Protein AF-A0A948QZ05-F1 (afdb_monomer_lite)

Sequence (61 aa):
MYNWSTDEEKLKRNYPQEYQKWRLLQLINYGLDGEKIDCKLLKKHWPEIRKEILDKKIKEY

Structure (mmCIF, N/CA/C/O backbone):
data_AF-A0A948QZ05-F1
#
_entry.id   AF-A0A948QZ05-F1
#
loop_
_atom_site.group_PDB
_atom_site.id
_atom_site.type_symbol
_atom_site.label_atom_id
_atom_site.label_alt_id
_atom_site.label_comp_id
_atom_site.label_asym_id
_atom_site.label_entity_id
_atom_site.label_seq_id
_atom_site.pdbx_PDB_ins_code
_atom_site.Cartn_x
_atom_site.Cartn_y
_atom_site.Cartn_z
_atom_site.occupancy
_atom_site.B_iso_or_equiv
_atom_site.auth_seq_id
_atom_site.auth_comp_id
_atom_site.auth_asym_id
_atom_site.auth_atom_id
_atom_site.pdbx_PDB_model_num
ATOM 1 N N . MET A 1 1 ? -10.030 -4.525 -11.421 1.00 48.97 1 MET A N 1
ATOM 2 C CA . MET A 1 1 ? -10.062 -3.773 -12.700 1.00 48.97 1 MET A CA 1
ATOM 3 C C . MET A 1 1 ? -9.769 -4.746 -13.831 1.00 48.97 1 MET A C 1
ATOM 5 O O . MET A 1 1 ? -8.781 -5.454 -13.740 1.00 48.97 1 MET A O 1
ATOM 9 N N . TYR A 1 2 ? -10.618 -4.821 -14.856 1.00 29.06 2 TYR A N 1
ATOM 10 C CA . TYR A 1 2 ? -10.611 -5.916 -15.842 1.00 29.06 2 TYR A CA 1
ATOM 11 C C . TYR A 1 2 ? -9.588 -5.778 -16.998 1.00 29.06 2 TYR A C 1
ATOM 13 O O . TYR A 1 2 ? -9.595 -6.623 -17.881 1.00 29.06 2 TYR A O 1
ATOM 21 N N . ASN A 1 3 ? -8.708 -4.760 -17.005 1.00 33.97 3 ASN A N 1
ATOM 22 C CA . ASN A 1 3 ? -7.848 -4.434 -18.165 1.00 33.97 3 ASN A CA 1
ATOM 23 C C . ASN A 1 3 ? -6.360 -4.141 -17.856 1.00 33.97 3 ASN A C 1
ATOM 25 O O . ASN A 1 3 ? -5.679 -3.552 -18.690 1.00 33.97 3 ASN A O 1
ATOM 29 N N . TRP A 1 4 ? -5.817 -4.547 -16.706 1.00 52.25 4 TRP A N 1
ATOM 30 C CA . T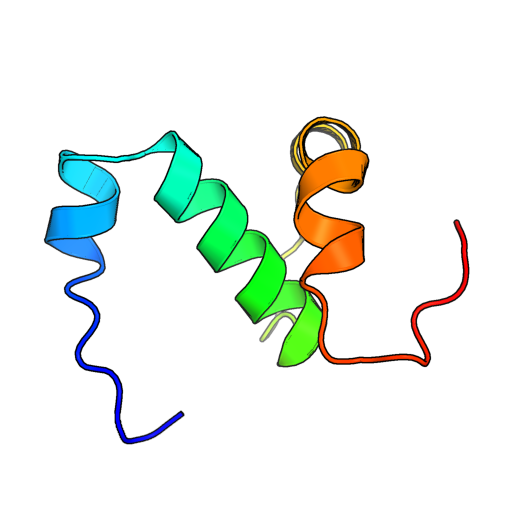RP A 1 4 ? -4.360 -4.539 -16.507 1.00 52.25 4 TRP A CA 1
ATOM 31 C C . TRP A 1 4 ? -3.892 -5.931 -16.112 1.00 52.25 4 TRP A C 1
ATOM 33 O O . TRP A 1 4 ? -3.970 -6.314 -14.949 1.00 52.25 4 TRP A O 1
ATOM 43 N N . SER A 1 5 ? -3.367 -6.677 -17.082 1.00 58.50 5 SER A N 1
ATOM 44 C CA . SER A 1 5 ? -2.497 -7.825 -16.819 1.00 58.50 5 SER A CA 1
ATOM 45 C C . SER A 1 5 ? -1.151 -7.309 -16.304 1.00 58.50 5 SER A C 1
ATOM 47 O O . SER A 1 5 ? -0.129 -7.407 -16.978 1.00 58.50 5 SER A O 1
ATOM 49 N N . THR A 1 6 ? -1.142 -6.661 -15.139 1.00 64.38 6 THR A N 1
ATOM 50 C CA . THR A 1 6 ? 0.102 -6.432 -14.411 1.00 64.38 6 THR A CA 1
ATOM 51 C C . THR A 1 6 ? 0.536 -7.799 -13.908 1.00 64.38 6 THR A C 1
ATOM 53 O O . THR A 1 6 ? -0.138 -8.380 -13.063 1.00 64.38 6 THR A O 1
ATOM 56 N N . ASP A 1 7 ? 1.625 -8.334 -14.462 1.00 77.69 7 ASP A N 1
ATOM 57 C CA . ASP A 1 7 ? 2.253 -9.566 -13.980 1.00 77.69 7 ASP A CA 1
ATOM 58 C C . ASP A 1 7 ? 2.706 -9.356 -12.521 1.00 77.69 7 ASP A C 1
ATOM 60 O O . ASP A 1 7 ? 3.852 -8.973 -12.266 1.00 77.69 7 ASP A O 1
ATOM 64 N N . GLU A 1 8 ? 1.810 -9.583 -11.552 1.00 76.50 8 GLU A N 1
ATOM 65 C CA . GLU A 1 8 ? 2.085 -9.423 -10.116 1.00 76.50 8 GLU A CA 1
ATOM 66 C C . GLU A 1 8 ? 3.320 -10.221 -9.706 1.00 76.50 8 GLU A C 1
ATOM 68 O O . GLU A 1 8 ? 4.141 -9.738 -8.930 1.00 76.50 8 GLU A O 1
ATOM 73 N N . GLU A 1 9 ? 3.510 -11.409 -10.281 1.00 80.12 9 GLU A N 1
ATOM 74 C CA . GLU A 1 9 ? 4.679 -12.244 -10.014 1.00 80.12 9 GLU A CA 1
ATOM 75 C C . GLU A 1 9 ? 5.988 -11.589 -10.471 1.00 80.12 9 GLU A C 1
ATOM 77 O O . GLU A 1 9 ? 6.979 -11.607 -9.734 1.00 80.12 9 GLU A O 1
ATOM 82 N N . LYS A 1 10 ? 6.002 -10.960 -11.655 1.00 80.94 10 LYS A N 1
ATOM 83 C CA . LYS A 1 10 ? 7.182 -10.237 -12.154 1.00 80.94 10 LYS A CA 1
ATOM 84 C C . LYS A 1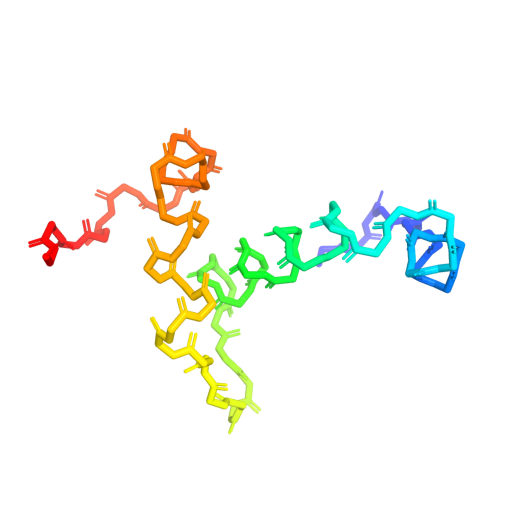 10 ? 7.420 -8.963 -11.357 1.00 80.94 10 LYS A C 1
ATOM 86 O O . LYS A 1 10 ? 8.568 -8.670 -11.037 1.00 80.94 10 LYS A O 1
ATOM 91 N N . LEU A 1 11 ? 6.363 -8.236 -10.995 1.00 81.50 11 LEU A N 1
ATOM 9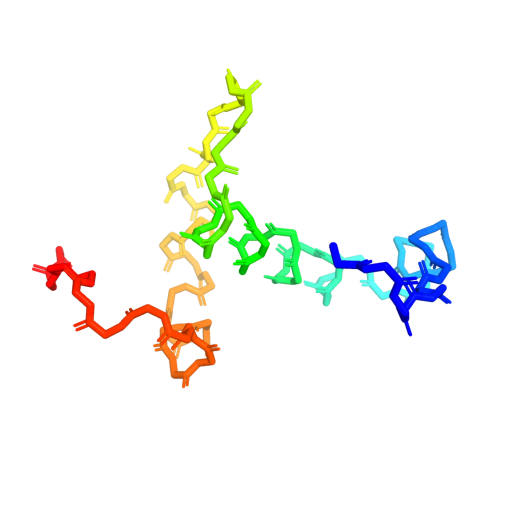2 C CA . LEU A 1 11 ? 6.472 -7.023 -10.186 1.00 81.50 11 LEU A CA 1
ATOM 93 C C . LEU A 1 11 ? 7.002 -7.349 -8.786 1.00 81.50 11 LEU A C 1
ATOM 95 O O . LEU A 1 11 ? 7.932 -6.710 -8.310 1.00 81.50 11 LEU A O 1
ATOM 99 N N . LYS A 1 12 ? 6.488 -8.409 -8.161 1.00 81.94 12 LYS A N 1
ATOM 100 C CA . LYS A 1 12 ? 6.948 -8.892 -6.858 1.00 81.94 12 LYS A CA 1
ATOM 101 C C . LYS A 1 12 ? 8.401 -9.363 -6.899 1.00 81.94 12 LYS A C 1
ATOM 103 O O . LYS A 1 12 ? 9.139 -9.115 -5.948 1.00 81.94 12 LYS A O 1
ATOM 108 N N . ARG A 1 13 ? 8.815 -10.037 -7.980 1.00 84.56 13 ARG A N 1
ATOM 109 C CA . ARG A 1 13 ? 10.182 -10.555 -8.136 1.00 84.56 13 ARG A CA 1
ATOM 110 C C . ARG A 1 13 ? 11.196 -9.454 -8.448 1.00 84.56 13 ARG A C 1
ATOM 112 O O . ARG A 1 13 ? 12.265 -9.446 -7.849 1.00 84.56 13 ARG A O 1
ATOM 119 N N . ASN A 1 14 ? 10.872 -8.554 -9.369 1.00 86.00 14 ASN A N 1
ATOM 120 C CA . ASN A 1 14 ? 11.823 -7.568 -9.880 1.00 86.00 14 ASN A CA 1
ATOM 121 C C . ASN A 1 14 ? 11.794 -6.261 -9.075 1.00 86.00 14 ASN A C 1
ATOM 123 O O . ASN A 1 14 ? 12.831 -5.624 -8.913 1.00 86.00 14 ASN A O 1
ATOM 127 N N . TYR A 1 15 ? 10.628 -5.884 -8.538 1.00 85.38 15 TYR A N 1
ATOM 128 C CA . TYR A 1 15 ? 10.387 -4.595 -7.884 1.00 85.38 15 TYR A CA 1
ATOM 129 C C . TYR A 1 15 ? 9.550 -4.755 -6.601 1.00 85.38 15 TYR A C 1
ATOM 131 O O . TYR A 1 15 ? 8.432 -4.242 -6.494 1.00 85.38 15 TYR A O 1
ATOM 139 N N . PRO A 1 16 ? 10.077 -5.444 -5.573 1.00 84.44 16 PRO A N 1
ATOM 140 C CA . PRO A 1 16 ? 9.323 -5.764 -4.358 1.00 84.44 16 PRO A CA 1
ATOM 141 C C . PRO A 1 16 ? 8.846 -4.526 -3.581 1.00 84.44 16 PRO A C 1
ATOM 143 O O . PRO A 1 16 ? 7.848 -4.599 -2.863 1.00 84.44 16 PRO A O 1
ATOM 146 N N . GLN A 1 17 ? 9.542 -3.392 -3.706 1.00 83.06 17 GLN A N 1
ATOM 147 C CA . GLN A 1 17 ? 9.136 -2.125 -3.088 1.00 83.06 17 GLN A CA 1
ATOM 148 C C . GLN A 1 17 ? 7.962 -1.471 -3.827 1.00 83.06 17 GLN A C 1
ATOM 150 O O . GLN A 1 17 ? 7.029 -0.984 -3.192 1.00 83.06 17 GLN A O 1
ATOM 155 N N . GLU A 1 18 ? 7.976 -1.487 -5.159 1.00 83.12 18 GLU A N 1
ATOM 156 C CA . GLU A 1 18 ? 6.884 -0.949 -5.978 1.00 83.12 18 GLU A CA 1
ATOM 157 C C . GLU A 1 18 ? 5.641 -1.828 -5.876 1.00 83.12 18 GLU A C 1
ATOM 159 O O . GLU A 1 18 ? 4.537 -1.310 -5.735 1.00 83.12 18 GLU A O 1
ATOM 164 N N . TYR A 1 19 ? 5.822 -3.151 -5.812 1.00 86.25 19 TYR A N 1
ATOM 165 C CA . TYR A 1 19 ? 4.741 -4.090 -5.521 1.00 86.25 19 TYR A CA 1
ATOM 166 C C . TYR A 1 19 ? 4.038 -3.759 -4.196 1.00 86.25 19 TYR A C 1
ATOM 168 O O . TYR A 1 19 ? 2.811 -3.741 -4.138 1.00 86.25 19 TYR A O 1
ATOM 176 N N . GLN A 1 20 ? 4.790 -3.440 -3.135 1.00 84.81 20 GLN A N 1
ATOM 177 C CA . GLN A 1 20 ? 4.202 -3.051 -1.848 1.00 84.81 20 GLN A CA 1
ATOM 178 C C . GLN A 1 20 ? 3.381 -1.762 -1.950 1.00 84.81 20 GLN A C 1
ATOM 180 O O . GLN A 1 20 ? 2.262 -1.715 -1.440 1.00 84.81 20 GLN A O 1
ATOM 185 N N . LYS A 1 21 ? 3.896 -0.735 -2.638 1.00 84.88 21 LYS A N 1
ATOM 186 C CA . LYS A 1 21 ? 3.157 0.516 -2.877 1.00 84.88 21 LYS A CA 1
ATOM 187 C C . LYS A 1 21 ? 1.884 0.272 -3.679 1.00 84.88 21 LYS A C 1
ATOM 189 O O . LYS A 1 21 ? 0.813 0.718 -3.275 1.00 84.88 21 LYS A O 1
ATOM 194 N N . TRP A 1 22 ? 1.994 -0.474 -4.776 1.00 84.62 22 TRP A N 1
ATOM 195 C CA . TRP A 1 22 ? 0.868 -0.830 -5.629 1.00 84.62 22 TRP A CA 1
ATOM 196 C C . TRP A 1 22 ? -0.195 -1.611 -4.853 1.00 84.62 22 TRP A C 1
ATOM 198 O O . TRP A 1 22 ? -1.374 -1.269 -4.919 1.00 84.62 22 TRP A O 1
ATOM 208 N N . ARG A 1 23 ? 0.208 -2.594 -4.037 1.00 83.75 23 ARG A N 1
ATOM 209 C CA . ARG A 1 23 ? -0.713 -3.366 -3.196 1.00 83.75 23 ARG A CA 1
ATOM 210 C C . ARG A 1 23 ? -1.418 -2.475 -2.177 1.00 83.75 23 ARG A C 1
ATOM 212 O O . ARG A 1 23 ? -2.632 -2.574 -2.044 1.00 83.75 23 ARG A O 1
ATOM 219 N N . LEU A 1 24 ? -0.695 -1.576 -1.503 1.00 84.69 24 LEU A N 1
ATOM 220 C CA . LEU A 1 24 ? -1.300 -0.599 -0.591 1.00 84.69 24 LEU A CA 1
ATOM 221 C C . LEU A 1 24 ? -2.317 0.289 -1.321 1.00 84.69 24 LEU A C 1
ATOM 223 O O . LEU A 1 24 ? -3.428 0.454 -0.831 1.00 84.69 24 LEU A O 1
ATOM 227 N N . LEU A 1 25 ? -1.983 0.806 -2.507 1.00 83.12 25 LEU A N 1
ATOM 228 C CA . LEU A 1 25 ? -2.900 1.604 -3.327 1.00 83.12 25 LEU A CA 1
ATOM 229 C C . LEU A 1 25 ? -4.152 0.820 -3.729 1.00 83.12 25 LEU A C 1
ATOM 231 O O . LEU A 1 25 ? -5.250 1.364 -3.655 1.00 83.12 25 LEU A O 1
ATOM 235 N N . GLN A 1 26 ? -4.013 -0.442 -4.139 1.00 81.69 26 GLN A N 1
ATOM 236 C CA . GLN A 1 26 ? -5.163 -1.287 -4.468 1.00 81.69 26 GLN A CA 1
ATOM 237 C C . GLN A 1 26 ? -6.056 -1.509 -3.245 1.00 81.69 26 GLN A C 1
ATOM 239 O O . GLN A 1 26 ? -7.260 -1.289 -3.332 1.00 81.69 26 GLN A O 1
ATOM 244 N N . LEU A 1 27 ? -5.465 -1.863 -2.101 1.00 81.75 27 LEU A N 1
ATOM 245 C CA . LEU A 1 27 ? -6.193 -2.095 -0.851 1.00 81.75 27 LEU A CA 1
ATOM 246 C C . LEU A 1 27 ? -6.921 -0.838 -0.357 1.00 81.75 27 LEU A C 1
ATOM 248 O O . LEU A 1 27 ? -8.040 -0.920 0.140 1.00 81.75 27 LEU A O 1
ATOM 252 N N . ILE A 1 28 ? -6.293 0.330 -0.499 1.00 80.00 28 ILE A N 1
ATOM 253 C CA . ILE A 1 28 ? -6.876 1.611 -0.094 1.00 80.00 28 ILE A CA 1
ATOM 254 C C . ILE A 1 28 ? -8.013 2.030 -1.038 1.00 80.00 28 ILE A C 1
ATOM 256 O O . ILE A 1 28 ? -9.044 2.498 -0.564 1.00 80.00 28 ILE A O 1
ATOM 260 N N . ASN A 1 29 ? -7.838 1.878 -2.356 1.00 78.44 29 ASN A N 1
ATOM 261 C CA . ASN A 1 29 ? -8.824 2.332 -3.344 1.00 78.44 29 ASN A CA 1
ATOM 262 C C . ASN A 1 29 ? -10.012 1.372 -3.497 1.00 78.44 29 ASN A C 1
ATOM 264 O O . ASN A 1 29 ? -11.138 1.821 -3.684 1.00 78.44 29 ASN A O 1
ATOM 268 N N . TYR A 1 30 ? -9.767 0.061 -3.465 1.00 76.62 30 TYR A N 1
ATOM 269 C CA . TYR A 1 30 ? -10.776 -0.960 -3.772 1.00 76.62 30 TYR A CA 1
ATOM 270 C C . TYR A 1 30 ? -11.247 -1.740 -2.546 1.00 76.62 30 TYR A C 1
ATOM 272 O O . TYR A 1 30 ? -12.199 -2.510 -2.637 1.00 76.62 30 TYR A O 1
ATOM 280 N N . GLY A 1 31 ? -10.640 -1.486 -1.388 1.00 68.44 31 GLY A N 1
ATOM 281 C CA . GLY A 1 31 ? -11.004 -2.129 -0.140 1.00 68.44 31 GLY A CA 1
ATOM 282 C C . GLY A 1 31 ? -10.201 -3.394 0.130 1.00 68.44 31 GLY A C 1
ATOM 283 O O . GLY A 1 31 ? -9.490 -3.936 -0.713 1.00 68.44 31 GLY A O 1
ATOM 284 N N . LEU A 1 32 ? -10.300 -3.828 1.382 1.00 64.31 32 LEU A N 1
ATOM 285 C CA . LEU A 1 32 ? -9.408 -4.814 1.972 1.00 64.31 32 LEU A CA 1
ATOM 286 C C . LEU A 1 32 ? -9.764 -6.270 1.670 1.00 64.31 32 LEU A C 1
ATOM 288 O O . LEU A 1 32 ? -8.967 -7.130 2.008 1.00 64.31 32 LEU A O 1
ATOM 292 N N . ASP A 1 33 ? -10.940 -6.570 1.117 1.00 64.06 33 ASP A N 1
ATOM 293 C CA . ASP A 1 33 ? -11.458 -7.945 0.944 1.00 64.06 33 ASP A CA 1
ATOM 294 C C . ASP A 1 33 ? -11.282 -8.852 2.196 1.00 64.06 33 ASP A C 1
ATOM 296 O O . ASP A 1 33 ? -11.221 -10.073 2.115 1.00 64.06 33 ASP A O 1
ATOM 300 N N . GLY A 1 34 ? -11.178 -8.249 3.393 1.00 63.72 34 GLY A N 1
ATOM 301 C CA . GLY A 1 34 ? -10.907 -8.934 4.666 1.00 63.72 34 GLY A CA 1
ATOM 302 C C . GLY A 1 34 ? -9.438 -8.978 5.127 1.00 63.72 34 GLY A C 1
ATOM 303 O O . GLY A 1 34 ? -9.175 -9.403 6.253 1.00 63.72 34 GLY A O 1
ATOM 304 N N . GLU A 1 35 ? -8.477 -8.508 4.333 1.00 69.00 35 GLU A N 1
ATOM 305 C CA . GLU A 1 35 ? -7.072 -8.373 4.735 1.00 69.00 35 GLU A CA 1
ATOM 306 C C . GLU A 1 35 ? -6.848 -7.172 5.675 1.0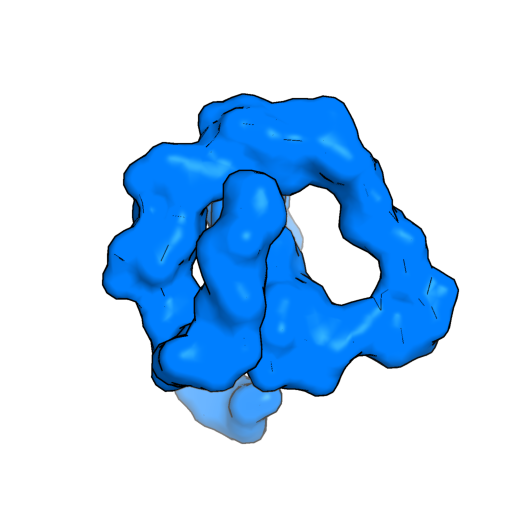0 69.00 35 GLU A C 1
ATOM 308 O O . GLU A 1 35 ? -7.575 -6.182 5.660 1.00 69.00 35 GLU A O 1
ATOM 313 N N . LYS A 1 36 ? -5.823 -7.229 6.533 1.00 75.31 36 LYS A N 1
ATOM 314 C CA . LYS A 1 36 ? -5.422 -6.090 7.377 1.00 75.31 36 LYS A CA 1
ATOM 315 C C . LYS A 1 36 ? -4.213 -5.402 6.755 1.00 75.31 36 LYS A C 1
ATOM 317 O O . LYS A 1 36 ? -3.204 -6.051 6.499 1.00 75.31 36 LYS A O 1
ATOM 322 N N . ILE A 1 37 ? -4.287 -4.083 6.568 1.00 77.69 37 ILE A N 1
ATOM 323 C CA . ILE A 1 37 ? -3.116 -3.285 6.186 1.00 77.69 37 ILE A CA 1
ATOM 324 C C . ILE A 1 37 ? -2.154 -3.225 7.371 1.00 77.69 37 ILE A C 1
ATOM 326 O O . ILE A 1 37 ? -2.543 -2.880 8.489 1.00 77.69 37 ILE A O 1
ATOM 330 N N . ASP A 1 38 ? -0.881 -3.514 7.115 1.00 83.50 38 ASP A N 1
ATOM 331 C CA . ASP A 1 38 ? 0.165 -3.271 8.097 1.00 83.50 38 ASP A CA 1
ATOM 332 C C . ASP A 1 38 ? 0.381 -1.760 8.269 1.00 83.50 38 ASP A C 1
ATOM 334 O O . ASP A 1 38 ? 0.872 -1.062 7.377 1.00 83.50 38 ASP A O 1
ATOM 338 N N . CYS A 1 39 ? 0.009 -1.239 9.438 1.00 80.31 39 CYS A N 1
ATOM 339 C CA . CYS A 1 39 ? 0.089 0.190 9.730 1.00 80.31 39 CYS A CA 1
ATOM 340 C C . CYS A 1 39 ? 1.522 0.743 9.695 1.00 80.31 39 CYS A C 1
ATOM 342 O O . CYS A 1 39 ? 1.698 1.936 9.440 1.00 80.31 39 CYS A O 1
ATOM 344 N N . LYS A 1 40 ? 2.554 -0.071 9.966 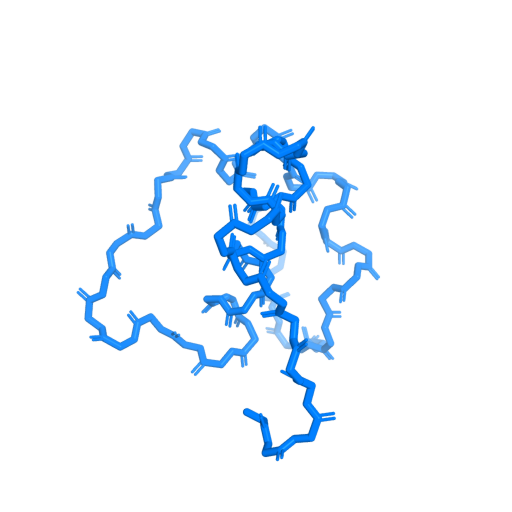1.00 85.12 40 LYS A N 1
ATOM 345 C CA . LYS A 1 40 ? 3.950 0.394 9.921 1.00 85.12 40 LYS A CA 1
ATOM 346 C C . LYS A 1 40 ? 4.383 0.592 8.475 1.00 85.12 40 LYS A C 1
ATOM 348 O O . LYS A 1 40 ? 4.969 1.625 8.151 1.00 85.12 40 LYS A O 1
ATOM 353 N N . LEU A 1 41 ? 4.051 -0.367 7.612 1.00 82.12 41 LEU A N 1
ATOM 354 C CA . LEU A 1 41 ? 4.305 -0.288 6.178 1.00 82.12 41 LEU A CA 1
ATOM 355 C C . LEU A 1 41 ? 3.549 0.883 5.547 1.00 82.12 41 LEU A C 1
ATOM 357 O O . LEU A 1 41 ? 4.126 1.658 4.783 1.00 82.12 41 LEU A O 1
ATOM 361 N N . LEU A 1 42 ? 2.282 1.047 5.937 1.00 83.56 42 LEU A N 1
ATOM 362 C CA . LEU A 1 42 ? 1.446 2.146 5.483 1.00 83.56 42 LEU A CA 1
ATOM 363 C C . LEU A 1 42 ? 2.070 3.487 5.853 1.00 83.56 42 LEU A C 1
ATOM 365 O O . LEU A 1 42 ? 2.297 4.291 4.963 1.00 83.56 42 LEU A O 1
ATOM 369 N N . LYS A 1 43 ? 2.423 3.715 7.125 1.00 84.00 43 LYS A N 1
ATOM 370 C CA . LYS A 1 43 ? 3.057 4.971 7.563 1.00 84.00 43 LYS A CA 1
ATOM 371 C C . LYS A 1 43 ? 4.368 5.258 6.833 1.00 84.00 43 LYS A C 1
ATOM 373 O O . LYS A 1 43 ? 4.645 6.413 6.526 1.00 84.00 43 LYS A O 1
ATOM 378 N N . LYS A 1 44 ? 5.158 4.222 6.541 1.00 86.50 44 LYS A N 1
ATOM 379 C CA . LYS A 1 44 ? 6.427 4.358 5.818 1.00 86.50 44 LYS A CA 1
ATOM 380 C C . LYS A 1 44 ? 6.226 4.861 4.387 1.00 86.50 44 LYS A C 1
ATOM 382 O O . LYS A 1 44 ? 6.970 5.731 3.949 1.00 86.50 44 LYS A O 1
ATOM 387 N N . HIS A 1 45 ? 5.231 4.330 3.679 1.00 84.19 45 HIS A N 1
ATOM 388 C CA . HIS A 1 45 ? 4.970 4.669 2.276 1.00 84.19 45 HIS A CA 1
ATOM 389 C C . HIS A 1 45 ? 3.873 5.724 2.083 1.00 84.19 45 HIS A C 1
ATOM 391 O O . HIS A 1 45 ? 3.695 6.219 0.973 1.00 84.19 45 HIS A O 1
ATOM 397 N N . TRP A 1 46 ? 3.189 6.128 3.158 1.00 84.56 46 TRP A N 1
ATOM 398 C CA . TRP A 1 46 ? 2.138 7.147 3.182 1.00 84.56 46 TRP A CA 1
ATOM 399 C C . TRP A 1 46 ? 2.474 8.430 2.413 1.00 84.56 46 TRP A C 1
ATOM 401 O O . TRP A 1 46 ? 1.660 8.826 1.579 1.00 84.56 46 TRP A O 1
ATOM 411 N N . PRO A 1 47 ? 3.641 9.081 2.613 1.00 83.81 47 PRO A N 1
ATOM 412 C CA . PRO A 1 47 ? 3.951 10.329 1.908 1.00 83.81 47 PRO A CA 1
ATOM 413 C C . PRO A 1 47 ? 4.062 10.164 0.385 1.00 83.81 47 PRO A C 1
ATOM 415 O O . PRO A 1 47 ? 3.870 11.135 -0.350 1.00 83.81 47 PRO A O 1
ATOM 418 N N . GLU A 1 48 ? 4.363 8.955 -0.087 1.00 82.88 48 GLU A N 1
ATOM 419 C CA . GLU A 1 48 ? 4.479 8.633 -1.508 1.00 82.88 48 GLU A CA 1
ATOM 420 C C . GLU A 1 48 ? 3.108 8.263 -2.081 1.00 82.88 48 GLU A C 1
ATOM 422 O O . GLU A 1 48 ? 2.651 8.882 -3.039 1.00 82.88 48 GLU A O 1
ATOM 427 N N . ILE A 1 49 ? 2.408 7.321 -1.440 1.00 80.69 49 ILE A N 1
ATOM 428 C CA . ILE A 1 49 ? 1.138 6.796 -1.955 1.00 80.69 49 ILE A CA 1
ATOM 429 C C . ILE A 1 49 ? -0.005 7.799 -1.827 1.00 80.69 49 ILE A C 1
ATOM 431 O O . ILE A 1 49 ? -0.883 7.803 -2.678 1.00 80.69 49 ILE A O 1
ATOM 435 N N . ARG A 1 50 ? -0.004 8.687 -0.819 1.00 80.12 50 ARG A N 1
ATOM 436 C CA . ARG A 1 50 ? -1.118 9.620 -0.572 1.00 80.12 50 ARG A CA 1
ATOM 437 C C . ARG A 1 50 ? -1.431 10.512 -1.778 1.00 80.12 50 ARG A C 1
ATOM 439 O O . ARG A 1 50 ? -2.574 10.923 -1.948 1.00 80.12 50 ARG A O 1
ATOM 446 N N . LYS A 1 51 ? -0.432 10.803 -2.613 1.00 78.56 51 LYS A N 1
ATOM 447 C CA . LYS A 1 51 ? -0.596 11.598 -3.840 1.00 78.56 51 LYS A CA 1
ATOM 448 C C . LYS A 1 51 ? -1.227 10.808 -4.989 1.00 78.56 51 LYS A C 1
ATOM 450 O O . LYS A 1 51 ? -1.816 11.414 -5.874 1.00 78.56 51 LYS A O 1
ATOM 455 N N . GLU A 1 52 ? -1.083 9.487 -4.974 1.00 77.25 52 GLU A N 1
ATOM 456 C CA . GLU A 1 52 ? -1.546 8.573 -6.024 1.00 77.25 52 GLU A CA 1
ATOM 457 C C . GLU A 1 52 ? -2.901 7.926 -5.706 1.00 77.25 52 GLU A C 1
ATOM 459 O O . GLU A 1 52 ? -3.496 7.270 -6.562 1.00 77.25 52 GLU A O 1
ATOM 464 N N . ILE A 1 53 ? -3.410 8.095 -4.482 1.00 77.62 53 ILE A N 1
ATOM 465 C CA . ILE A 1 53 ? -4.732 7.593 -4.115 1.00 77.62 53 ILE A CA 1
ATOM 466 C C . ILE A 1 53 ? -5.804 8.336 -4.927 1.00 77.62 53 ILE A C 1
ATOM 468 O O . ILE A 1 53 ? -5.850 9.565 -4.964 1.00 77.62 53 ILE A O 1
ATOM 472 N N . LEU A 1 54 ? -6.683 7.564 -5.569 1.00 68.81 54 LEU A N 1
ATOM 473 C CA . LEU A 1 54 ? -7.777 8.068 -6.395 1.00 68.81 54 LEU A CA 1
ATOM 474 C C . LEU A 1 54 ? -8.962 8.527 -5.535 1.00 68.81 54 LEU A C 1
ATOM 476 O O . LEU A 1 54 ? -9.691 9.446 -5.920 1.00 68.81 54 LEU A O 1
ATOM 480 N N . ASP A 1 55 ? -9.148 7.907 -4.366 1.00 65.06 55 ASP A N 1
ATOM 481 C CA . ASP A 1 55 ? -10.233 8.247 -3.454 1.00 65.06 55 ASP A CA 1
ATOM 482 C C . ASP A 1 55 ? -9.933 9.528 -2.655 1.00 65.06 55 ASP A C 1
ATOM 484 O O . ASP A 1 55 ? -9.139 9.564 -1.713 1.00 65.06 55 ASP A O 1
ATOM 488 N N . LYS A 1 56 ? -10.606 10.6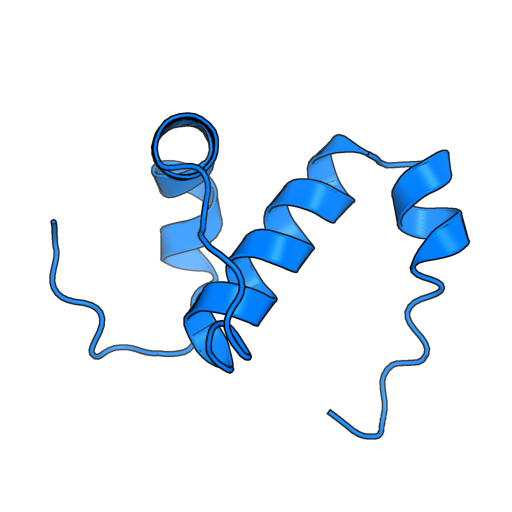18 -3.036 1.00 62.12 56 LYS A N 1
ATOM 489 C CA . LYS A 1 56 ? -10.469 11.938 -2.401 1.00 62.12 56 LYS A CA 1
ATOM 490 C C . LYS A 1 56 ? -11.144 12.040 -1.025 1.00 62.12 56 LYS A C 1
ATOM 492 O O . LYS A 1 56 ? -11.047 13.095 -0.402 1.00 62.12 56 LYS A O 1
ATOM 497 N N . LYS A 1 57 ? -11.863 11.010 -0.556 1.00 62.94 57 LYS A N 1
ATOM 498 C CA . LYS A 1 57 ? -12.572 11.027 0.739 1.00 62.94 57 LYS A CA 1
ATOM 499 C C . LYS A 1 57 ? -11.760 10.428 1.883 1.00 62.94 57 LYS A C 1
ATOM 501 O O . LYS A 1 57 ? -12.258 10.382 3.011 1.00 62.94 57 LYS A O 1
ATOM 506 N N . ILE A 1 58 ? -10.526 10.004 1.634 1.00 64.31 58 ILE A N 1
ATOM 507 C CA . ILE A 1 58 ? -9.635 9.542 2.694 1.00 64.31 58 ILE A CA 1
ATOM 508 C C . ILE A 1 58 ? -9.352 10.710 3.634 1.00 64.31 58 ILE A C 1
ATOM 510 O O . ILE A 1 58 ? -8.675 11.673 3.276 1.00 64.31 58 ILE A O 1
ATOM 514 N N . LYS A 1 59 ? -9.918 10.630 4.842 1.00 55.59 59 LYS A N 1
ATOM 515 C CA . LYS A 1 59 ? -9.669 11.599 5.909 1.00 55.59 59 LYS A CA 1
ATOM 516 C C . LYS A 1 59 ? -8.175 11.616 6.217 1.00 55.59 59 LYS A C 1
ATOM 518 O O . LYS A 1 59 ? -7.544 10.565 6.292 1.00 55.59 59 LYS A O 1
ATOM 523 N N . GLU A 1 60 ? -7.621 12.811 6.380 1.00 55.31 60 GLU A N 1
ATOM 524 C CA . GLU A 1 60 ? -6.250 12.977 6.852 1.00 55.31 60 GLU A CA 1
ATOM 525 C C . GLU A 1 60 ? -6.153 12.392 8.267 1.00 55.31 60 GLU A C 1
ATOM 527 O O . GLU A 1 60 ? -6.779 12.912 9.190 1.00 55.31 60 GLU A O 1
ATOM 532 N N . TYR A 1 61 ? -5.444 11.270 8.403 1.00 52.84 61 TYR A N 1
ATOM 533 C CA . TYR A 1 61 ? -5.107 10.636 9.680 1.00 52.84 61 TYR A CA 1
ATOM 534 C C . TYR A 1 61 ? -3.718 11.062 10.147 1.00 52.84 61 TYR A C 1
ATOM 536 O O . TYR A 1 61 ? -2.834 11.231 9.270 1.00 52.84 61 TYR A O 1
#

Secondary structure (DSSP, 8-state):
-TT----HHHHHHH-HHHHHHHHHHHHHHH--TTPPP-HHHHHHHHHHHTTT---TT----

Foldseek 3Di:
DPPDPPVLVCCCVPPVPVSLLVVVLCCQAVHPPPPDDDVVSCVVCVVPNVVVRPDPPPPDD

Radius of gyration: 12.03 Å; chains: 1; bounding box: 24×25×28 Å

pLDDT: mean 74.55, std 12.83, range [29.06, 86.5]